Protein AF-V4JYT7-F1 (afdb_monomer_lite)

pLDDT: mean 72.16, std 23.59, range [32.19, 98.06]

Structure (mmCIF, N/CA/C/O backbone):
data_AF-V4JYT7-F1
#
_entry.id   AF-V4JYT7-F1
#
loop_
_atom_site.group_PDB
_atom_site.id
_atom_site.type_symbol
_atom_site.label_atom_id
_atom_site.label_alt_id
_atom_site.label_comp_id
_atom_site.label_asym_id
_atom_site.label_entity_id
_atom_site.label_seq_id
_atom_site.pdbx_PDB_ins_code
_atom_site.Cartn_x
_atom_site.Cartn_y
_atom_site.Cartn_z
_atom_site.occupancy
_atom_site.B_iso_or_equiv
_atom_site.auth_seq_id
_atom_site.auth_comp_id
_atom_site.auth_asym_id
_atom_site.auth_atom_id
_atom_site.pdbx_PDB_model_num
ATOM 1 N N . MET A 1 1 ? 0.359 13.390 1.862 1.00 70.38 1 MET A N 1
ATOM 2 C CA . MET A 1 1 ? 0.784 12.025 2.266 1.00 70.38 1 MET A CA 1
ATOM 3 C C . MET A 1 1 ? 0.424 11.765 3.723 1.00 70.38 1 MET A C 1
ATOM 5 O O . MET A 1 1 ? -0.272 10.796 3.976 1.00 70.38 1 MET A O 1
ATOM 9 N N . GLN A 1 2 ? 0.794 12.661 4.645 1.00 82.88 2 GLN A N 1
ATOM 10 C CA . GLN A 1 2 ? 0.401 12.591 6.060 1.00 82.88 2 GLN A CA 1
ATOM 11 C C . GLN A 1 2 ? -1.124 12.615 6.278 1.00 82.88 2 GLN A C 1
ATOM 13 O O . GLN A 1 2 ? -1.634 11.811 7.042 1.00 82.88 2 GLN A O 1
ATOM 18 N N . GLU A 1 3 ? -1.862 13.448 5.538 1.00 91.12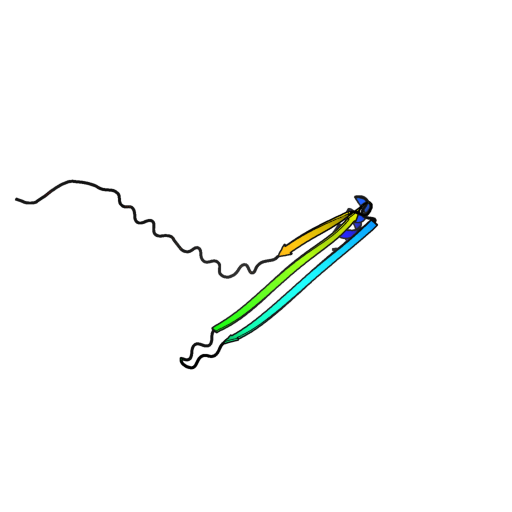 3 GLU A N 1
ATOM 19 C CA . GLU A 1 3 ? -3.332 13.535 5.628 1.00 91.12 3 GLU A CA 1
ATOM 20 C C . GLU A 1 3 ? -4.050 12.199 5.379 1.00 91.12 3 GLU A C 1
ATOM 22 O O . GLU A 1 3 ? -5.016 11.888 6.059 1.00 91.12 3 GLU A O 1
ATOM 27 N N . VAL A 1 4 ? -3.554 11.375 4.446 1.00 91.19 4 VAL A N 1
ATOM 28 C CA . VAL A 1 4 ? -4.143 10.057 4.139 1.00 91.19 4 VAL A CA 1
ATOM 29 C C . VAL A 1 4 ? -3.980 9.092 5.312 1.00 91.19 4 VAL A C 1
ATOM 31 O O . VAL A 1 4 ? -4.869 8.291 5.577 1.00 91.19 4 VAL A O 1
ATOM 34 N N . LEU A 1 5 ? -2.847 9.166 6.014 1.00 94.06 5 LEU A N 1
ATOM 35 C CA . LEU A 1 5 ? -2.579 8.325 7.179 1.00 94.06 5 LEU A CA 1
ATOM 36 C C . LEU A 1 5 ? -3.422 8.773 8.377 1.00 94.06 5 LEU A C 1
ATOM 38 O O . LEU A 1 5 ? -4.053 7.937 9.011 1.00 94.06 5 LEU A O 1
ATOM 42 N N . VAL A 1 6 ? -3.518 10.088 8.607 1.00 95.56 6 VAL A N 1
ATOM 43 C CA . VAL A 1 6 ? -4.400 10.668 9.636 1.00 95.56 6 VAL A CA 1
ATOM 44 C C . VAL A 1 6 ? -5.860 10.288 9.382 1.00 95.56 6 VAL A C 1
ATOM 46 O O . VAL A 1 6 ? -6.581 9.929 10.309 1.00 95.56 6 VAL A O 1
ATOM 49 N N . GLU A 1 7 ? -6.304 10.320 8.126 1.00 95.38 7 GLU A N 1
ATOM 50 C CA . GLU A 1 7 ? -7.660 9.904 7.773 1.00 95.38 7 GLU A CA 1
ATOM 51 C C . GLU A 1 7 ? -7.875 8.400 7.992 1.00 95.38 7 GLU A C 1
ATOM 53 O O . GLU A 1 7 ? -8.917 8.003 8.506 1.00 95.38 7 GLU A O 1
ATOM 58 N N . ALA A 1 8 ? -6.890 7.554 7.674 1.00 94.12 8 ALA A N 1
ATOM 59 C CA . ALA A 1 8 ? -6.971 6.121 7.953 1.00 94.12 8 ALA A CA 1
ATOM 60 C C . ALA A 1 8 ? -7.100 5.839 9.461 1.00 94.12 8 ALA A C 1
ATOM 62 O O . ALA A 1 8 ? -7.955 5.048 9.861 1.00 94.12 8 ALA A O 1
ATOM 63 N N . GLU A 1 9 ? -6.316 6.524 10.298 1.00 94.31 9 GLU A 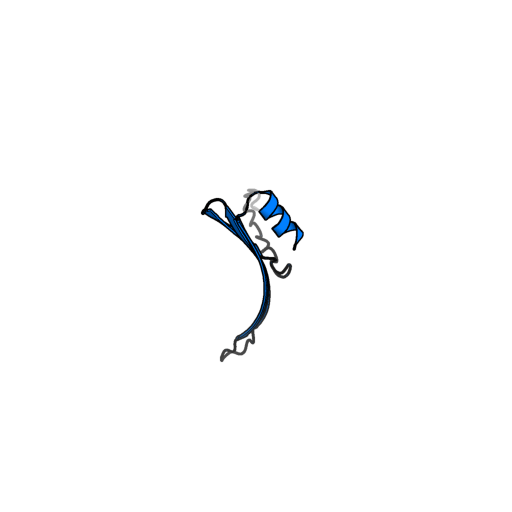N 1
ATOM 64 C CA . GLU A 1 9 ? -6.428 6.452 11.762 1.00 94.31 9 GLU A CA 1
ATOM 65 C C . GLU A 1 9 ? -7.814 6.912 12.239 1.00 94.31 9 GLU A C 1
ATOM 67 O O . GLU A 1 9 ? -8.470 6.212 13.013 1.00 94.31 9 GLU A O 1
ATOM 72 N N . ARG A 1 10 ? -8.319 8.039 11.714 1.00 97.06 10 ARG A N 1
ATOM 73 C CA . ARG A 1 10 ? -9.663 8.560 12.030 1.00 97.06 10 ARG A CA 1
ATOM 74 C C . ARG A 1 10 ? -10.775 7.568 11.674 1.00 97.06 10 ARG A C 1
ATOM 76 O O . ARG A 1 10 ? -11.792 7.514 12.363 1.00 97.06 10 ARG A O 1
ATOM 83 N N . LEU A 1 11 ? -10.586 6.785 10.614 1.00 96.00 11 LEU A N 1
ATOM 84 C CA . LEU A 1 11 ? -11.510 5.739 10.167 1.00 96.00 11 LEU A CA 1
ATOM 85 C C . LEU A 1 11 ? -11.363 4.416 10.947 1.00 96.00 11 LEU A C 1
ATOM 87 O O . LEU A 1 11 ? -12.107 3.470 10.684 1.00 96.00 11 LEU A O 1
ATOM 91 N N . GLY A 1 12 ? -10.455 4.350 11.925 1.00 96.44 12 GLY A N 1
ATOM 92 C CA . GLY A 1 12 ? -10.278 3.203 12.816 1.00 96.44 12 GLY A CA 1
ATOM 93 C C . GLY A 1 12 ? -9.182 2.228 12.392 1.00 96.44 12 GLY A C 1
ATOM 94 O O . GLY A 1 12 ? -9.205 1.076 12.829 1.00 96.44 12 GLY A O 1
ATOM 95 N N . ALA A 1 13 ? -8.241 2.651 11.543 1.00 96.88 13 ALA A N 1
ATOM 96 C CA . ALA A 1 13 ? -7.054 1.856 11.262 1.00 96.88 13 ALA A CA 1
ATOM 97 C C . ALA A 1 13 ? -6.138 1.792 12.493 1.00 96.88 13 ALA A C 1
ATOM 99 O O . ALA A 1 13 ? -5.739 2.813 13.045 1.00 96.88 13 ALA A O 1
ATOM 100 N N . GLU A 1 14 ? -5.771 0.575 12.887 1.00 97.56 14 GLU A N 1
ATOM 101 C CA . GLU A 1 14 ? -4.752 0.296 13.910 1.00 97.56 14 GLU A CA 1
ATOM 102 C C . GLU A 1 14 ? -3.340 0.510 13.358 1.00 97.56 14 GLU A C 1
ATOM 104 O O . GLU A 1 14 ? -2.388 0.758 14.095 1.00 97.56 14 GLU A O 1
ATOM 109 N N . PHE A 1 15 ? -3.205 0.386 12.040 1.00 96.69 15 PHE A N 1
ATOM 110 C CA . PHE A 1 15 ? -1.972 0.617 11.316 1.00 96.69 15 PHE A CA 1
ATOM 111 C C . PHE A 1 15 ? -2.294 1.069 9.894 1.00 96.69 15 PHE A C 1
ATOM 113 O O . PHE A 1 15 ? -3.183 0.512 9.244 1.00 96.69 15 PHE A O 1
ATOM 120 N N . ALA A 1 16 ? -1.534 2.037 9.391 1.00 96.56 16 ALA A N 1
ATOM 121 C CA . ALA A 1 16 ? -1.581 2.462 8.002 1.00 96.56 16 ALA A CA 1
ATOM 122 C C . ALA A 1 16 ? -0.169 2.763 7.487 1.00 96.56 16 ALA A C 1
ATOM 124 O O . ALA A 1 16 ? 0.611 3.441 8.155 1.00 96.56 16 ALA A O 1
ATOM 125 N N . ASP A 1 17 ? 0.155 2.299 6.279 1.00 95.31 17 ASP A N 1
ATOM 126 C CA . ASP A 1 17 ? 1.371 2.710 5.578 1.00 95.31 17 ASP A CA 1
ATOM 127 C C . ASP A 1 17 ? 1.101 3.059 4.120 1.00 95.31 17 ASP A C 1
ATOM 129 O O . ASP A 1 17 ? 0.431 2.326 3.392 1.00 95.31 17 ASP A O 1
ATOM 133 N N . LEU A 1 18 ? 1.661 4.190 3.693 1.00 94.38 18 LEU A N 1
ATOM 134 C CA . LEU A 1 18 ? 1.597 4.675 2.324 1.00 94.38 18 LEU A CA 1
ATOM 135 C C . LEU A 1 18 ? 3.006 4.687 1.740 1.00 94.38 18 LEU A C 1
ATOM 137 O O . LEU A 1 18 ? 3.891 5.400 2.211 1.00 94.38 18 LEU A O 1
ATOM 141 N N . ARG A 1 19 ? 3.207 3.888 0.699 1.00 93.44 19 ARG A N 1
ATOM 142 C CA . ARG A 1 19 ? 4.479 3.742 -0.005 1.00 93.44 19 ARG A CA 1
ATOM 143 C C . ARG A 1 19 ? 4.395 4.419 -1.354 1.00 93.44 19 ARG A C 1
ATOM 145 O O . ARG A 1 19 ? 3.413 4.258 -2.073 1.00 93.44 19 ARG A O 1
ATOM 152 N N . TYR A 1 20 ? 5.460 5.118 -1.709 1.00 91.75 20 TYR A N 1
ATOM 153 C CA . TYR A 1 20 ? 5.692 5.627 -3.050 1.00 91.75 20 TYR A CA 1
ATOM 154 C C . TYR A 1 20 ? 6.828 4.839 -3.692 1.00 91.75 20 TYR A C 1
ATOM 156 O O . TYR A 1 20 ? 7.841 4.574 -3.042 1.00 91.75 20 TYR A O 1
ATOM 164 N N . TYR A 1 21 ? 6.675 4.486 -4.964 1.00 88.94 21 TYR A N 1
ATOM 165 C CA . TYR A 1 21 ? 7.754 3.913 -5.755 1.00 88.94 21 TYR A CA 1
ATOM 166 C C . TYR A 1 21 ? 7.882 4.631 -7.089 1.00 88.94 21 TYR A C 1
ATOM 168 O O . TYR A 1 21 ? 6.901 5.012 -7.728 1.00 88.94 21 TYR A O 1
ATOM 176 N N . ARG A 1 22 ? 9.131 4.765 -7.527 1.00 88.06 22 ARG A N 1
ATOM 177 C CA . ARG A 1 22 ? 9.486 5.243 -8.856 1.00 88.06 22 ARG A CA 1
ATOM 178 C C . ARG A 1 22 ? 10.682 4.450 -9.355 1.00 88.06 22 ARG A C 1
ATOM 180 O O . ARG A 1 22 ? 11.779 4.579 -8.821 1.00 88.06 22 ARG A O 1
ATOM 187 N N . ALA A 1 23 ? 10.465 3.645 -10.383 1.00 83.81 23 ALA A N 1
ATOM 188 C CA . ALA A 1 23 ? 11.490 2.851 -11.037 1.00 83.81 23 ALA A CA 1
ATOM 189 C C . ALA A 1 23 ? 11.748 3.396 -12.443 1.00 83.81 23 ALA A C 1
ATOM 191 O O . ALA A 1 23 ? 10.818 3.670 -13.205 1.00 83.81 23 ALA A O 1
ATOM 192 N N . ARG A 1 24 ? 13.028 3.552 -12.784 1.00 81.00 24 ARG A N 1
ATOM 193 C CA . ARG A 1 24 ? 13.477 3.844 -14.147 1.00 81.00 24 ARG A CA 1
ATOM 194 C C . ARG A 1 24 ? 14.066 2.566 -14.718 1.00 81.00 24 ARG A C 1
ATOM 196 O O . ARG A 1 24 ? 15.009 2.021 -14.151 1.00 81.00 24 ARG A O 1
ATOM 203 N N . THR A 1 25 ? 13.511 2.098 -15.822 1.00 78.00 25 THR A N 1
ATOM 204 C CA . THR A 1 25 ? 13.986 0.913 -16.528 1.00 78.00 25 THR A CA 1
ATOM 205 C C . THR A 1 25 ? 14.727 1.356 -17.778 1.00 78.00 25 THR A C 1
ATOM 207 O O . THR A 1 25 ? 14.150 2.033 -18.630 1.00 78.00 25 THR A O 1
ATOM 210 N N . LEU A 1 26 ? 15.997 0.959 -17.872 1.00 75.94 26 LEU A N 1
ATOM 211 C CA . LEU A 1 26 ? 16.794 1.014 -19.091 1.00 75.94 26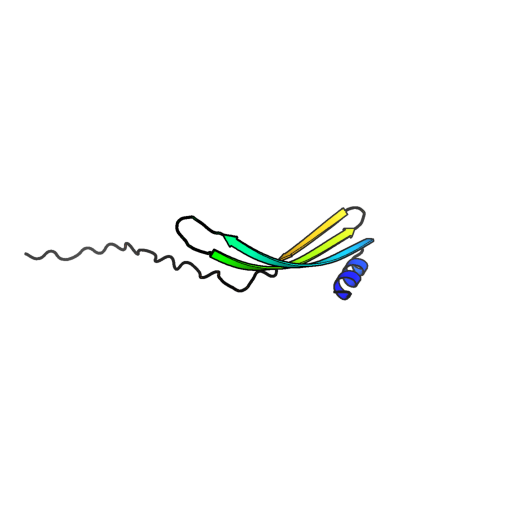 LEU A CA 1
ATOM 212 C C . LEU A 1 26 ? 16.998 -0.425 -19.566 1.00 75.94 26 LEU A C 1
ATOM 214 O O . LEU A 1 26 ? 17.649 -1.208 -18.876 1.00 75.94 26 LEU A O 1
ATOM 218 N N . ALA A 1 27 ? 16.431 -0.774 -20.718 1.00 71.75 27 ALA A N 1
ATOM 219 C CA . ALA A 1 27 ? 16.677 -2.061 -21.362 1.00 71.75 27 ALA A CA 1
ATOM 220 C C . ALA A 1 27 ? 17.342 -1.827 -22.721 1.00 71.75 27 ALA A C 1
ATOM 222 O O . ALA A 1 27 ? 16.836 -1.039 -23.522 1.00 71.75 27 ALA A O 1
ATOM 223 N N . VAL A 1 28 ? 18.466 -2.511 -22.949 1.00 71.50 28 VAL A N 1
ATOM 224 C CA . VAL A 1 28 ? 19.198 -2.530 -24.220 1.00 71.50 28 VAL A CA 1
ATOM 225 C C . VAL A 1 28 ? 19.176 -3.963 -24.729 1.00 71.50 28 VAL A C 1
ATOM 227 O O . VAL A 1 28 ? 19.681 -4.867 -24.066 1.00 71.50 28 VAL A O 1
ATOM 230 N N . THR A 1 29 ? 18.574 -4.181 -25.893 1.00 69.38 29 THR A N 1
ATOM 231 C CA . THR A 1 29 ? 18.587 -5.481 -26.573 1.00 69.38 29 THR A CA 1
ATOM 232 C C . THR A 1 29 ? 19.473 -5.369 -27.810 1.00 69.38 29 THR A C 1
ATOM 234 O O . THR A 1 29 ? 19.330 -4.418 -28.575 1.00 69.38 29 THR A O 1
ATOM 237 N N . ALA A 1 30 ? 20.397 -6.314 -27.994 1.00 65.56 30 ALA A N 1
ATOM 238 C CA . ALA A 1 30 ? 21.242 -6.416 -29.181 1.00 65.56 30 ALA A CA 1
ATOM 239 C C . ALA A 1 30 ? 21.027 -7.788 -29.832 1.00 65.56 30 ALA A C 1
ATOM 241 O O . ALA A 1 30 ? 21.088 -8.808 -29.148 1.00 65.56 30 ALA A O 1
ATOM 242 N N . SER A 1 31 ? 20.765 -7.810 -31.139 1.00 70.12 31 SER A N 1
ATOM 243 C CA . SER A 1 31 ? 20.684 -9.026 -31.954 1.00 70.12 31 SER A CA 1
ATOM 244 C C . SER A 1 31 ? 21.697 -8.963 -33.100 1.00 70.12 31 SER A C 1
ATOM 246 O O . SER A 1 31 ? 22.167 -7.883 -33.468 1.00 70.12 31 SER A O 1
ATOM 248 N N . GLU A 1 32 ? 22.042 -10.126 -33.660 1.00 76.50 32 GLU A N 1
ATOM 249 C CA . GLU A 1 32 ? 23.007 -10.264 -34.764 1.00 76.50 32 GLU A CA 1
ATOM 250 C C . GLU A 1 32 ? 22.599 -9.454 -36.011 1.00 76.50 32 GLU A C 1
ATOM 252 O O . GLU A 1 32 ? 23.451 -8.937 -36.731 1.00 76.50 32 GLU A O 1
ATOM 257 N N . SER A 1 33 ? 21.295 -9.242 -36.212 1.00 65.25 33 SER A N 1
ATOM 258 C CA . SER A 1 33 ? 20.710 -8.348 -37.216 1.00 65.25 33 SER A CA 1
ATOM 259 C C . SER A 1 33 ? 20.287 -7.025 -36.562 1.00 65.25 33 SER A C 1
ATOM 261 O O . SER A 1 33 ? 19.111 -6.768 -36.321 1.00 65.25 33 SER A O 1
ATOM 263 N N . ARG A 1 34 ? 21.296 -6.232 -36.208 1.00 57.72 34 ARG A N 1
ATOM 264 C CA . ARG A 1 34 ? 21.277 -4.918 -35.547 1.00 57.72 34 ARG A CA 1
ATOM 265 C C . ARG A 1 34 ? 19.957 -4.119 -35.613 1.00 57.72 34 ARG A C 1
ATOM 267 O O . ARG A 1 34 ? 19.795 -3.247 -36.460 1.00 57.72 34 ARG A O 1
ATOM 274 N N . GLU A 1 35 ? 19.123 -4.282 -34.589 1.00 54.38 35 GLU A N 1
ATOM 275 C CA . GLU A 1 35 ? 18.211 -3.244 -34.094 1.00 54.38 35 GLU A CA 1
ATOM 276 C C . GLU A 1 35 ? 18.426 -3.083 -32.585 1.00 54.38 35 GLU A C 1
ATOM 278 O O . GLU A 1 35 ? 18.220 -4.012 -31.807 1.00 54.38 35 GLU A O 1
ATOM 283 N N . VAL A 1 36 ? 18.878 -1.897 -32.166 1.00 57.78 36 VAL A N 1
ATOM 284 C CA . VAL A 1 36 ? 18.981 -1.537 -30.746 1.00 57.78 36 VAL A CA 1
ATOM 285 C C . VAL A 1 36 ? 17.638 -0.953 -30.326 1.00 57.78 36 VAL A C 1
ATOM 287 O O . VAL A 1 36 ? 17.346 0.210 -30.608 1.00 57.78 36 VAL A O 1
ATOM 290 N N . VAL A 1 37 ? 16.805 -1.753 -29.662 1.00 56.03 37 VAL A N 1
ATOM 291 C CA . VAL A 1 37 ? 15.573 -1.249 -29.043 1.00 56.03 37 VAL A CA 1
ATOM 292 C C . VAL A 1 37 ? 15.929 -0.677 -27.675 1.00 56.03 37 VAL A C 1
ATOM 294 O O . VAL A 1 37 ? 16.210 -1.419 -26.736 1.00 56.03 37 VAL A O 1
ATOM 297 N N . ASN A 1 38 ? 15.911 0.651 -27.565 1.00 55.75 38 ASN A N 1
ATOM 298 C CA . ASN A 1 38 ? 16.025 1.346 -26.286 1.00 55.75 38 ASN A CA 1
ATOM 299 C C . ASN A 1 38 ? 14.627 1.531 -25.687 1.00 55.75 38 ASN A C 1
ATOM 301 O O . ASN A 1 38 ? 13.833 2.329 -26.189 1.00 55.75 38 ASN A O 1
ATOM 305 N N . ASN A 1 39 ? 14.323 0.810 -24.606 1.00 58.22 39 ASN A N 1
ATOM 306 C CA . ASN A 1 39 ? 13.111 1.050 -23.824 1.00 58.22 39 ASN A CA 1
ATOM 307 C C . ASN A 1 39 ? 13.446 1.927 -22.611 1.00 58.22 39 ASN A C 1
ATOM 309 O O . ASN A 1 39 ? 14.180 1.496 -21.719 1.00 58.22 39 ASN A O 1
ATOM 313 N N . TYR A 1 40 ? 12.891 3.141 -22.583 1.00 62.56 40 TYR A N 1
ATOM 314 C CA . TYR A 1 40 ? 12.958 4.062 -21.448 1.00 62.56 40 TYR A CA 1
ATOM 315 C C . TYR A 1 40 ? 11.613 4.049 -20.718 1.00 62.56 40 TYR A C 1
ATOM 317 O O . TYR A 1 40 ? 10.738 4.879 -20.966 1.00 62.56 40 TYR A O 1
ATOM 325 N N . GLY A 1 41 ? 11.433 3.076 -19.829 1.00 73.62 41 GLY A N 1
ATOM 326 C CA . GLY A 1 41 ? 10.231 2.977 -19.006 1.00 73.62 41 GLY A CA 1
ATOM 327 C C . GLY A 1 41 ? 10.402 3.747 -17.701 1.00 73.62 41 GLY A C 1
ATOM 328 O O . GLY A 1 41 ? 11.346 3.490 -16.956 1.00 73.62 41 GLY A O 1
ATOM 329 N N . VAL A 1 42 ? 9.483 4.658 -17.381 1.00 76.31 42 VAL A N 1
ATOM 330 C CA . VAL A 1 42 ? 9.311 5.150 -16.006 1.00 76.31 42 VAL A CA 1
ATOM 331 C C . VAL A 1 42 ? 8.039 4.523 -15.458 1.00 76.31 42 VAL A C 1
ATOM 333 O O . VAL A 1 42 ? 6.956 4.757 -15.990 1.00 76.31 42 VAL A O 1
ATOM 336 N N . SER A 1 43 ? 8.182 3.713 -14.413 1.00 82.19 43 SER A N 1
ATOM 337 C CA . SER A 1 43 ? 7.063 3.163 -13.654 1.00 82.19 43 SER A CA 1
ATOM 338 C C . SER A 1 43 ? 6.985 3.890 -12.322 1.00 82.19 43 SER A C 1
ATOM 340 O O . SER A 1 43 ? 7.953 3.909 -11.561 1.00 82.19 43 SER A O 1
ATOM 342 N N . GLU A 1 44 ? 5.857 4.528 -12.053 1.00 89.12 44 GLU A N 1
ATOM 343 C CA . GLU A 1 44 ? 5.627 5.299 -10.839 1.00 89.12 44 GLU A CA 1
ATOM 344 C C . GLU A 1 44 ? 4.291 4.893 -10.231 1.00 89.12 44 GLU A C 1
ATOM 346 O O . GLU A 1 44 ? 3.330 4.618 -10.952 1.00 89.12 44 GLU A O 1
ATOM 351 N N . GLY A 1 45 ? 4.208 4.853 -8.908 1.00 92.00 45 GLY A N 1
ATOM 352 C CA . GLY A 1 45 ? 2.958 4.527 -8.252 1.00 92.00 45 GLY A CA 1
ATOM 353 C C . GLY A 1 45 ? 3.008 4.599 -6.739 1.00 92.00 45 GLY A C 1
ATOM 354 O O . GLY A 1 45 ? 4.019 4.944 -6.122 1.00 92.00 45 GLY A O 1
ATOM 355 N N . TYR A 1 46 ? 1.861 4.278 -6.159 1.00 93.56 46 TYR A N 1
ATOM 356 C CA . TYR A 1 46 ? 1.618 4.303 -4.730 1.00 93.56 46 TYR A CA 1
ATOM 357 C C . TYR A 1 46 ? 0.997 2.986 -4.278 1.00 93.56 46 TYR A C 1
ATOM 359 O O . TYR A 1 46 ? 0.238 2.358 -5.019 1.00 93.56 46 TYR A O 1
ATOM 367 N N . ALA A 1 47 ? 1.290 2.593 -3.044 1.00 94.38 47 ALA A N 1
ATOM 368 C CA . ALA A 1 47 ? 0.641 1.480 -2.369 1.00 94.38 47 ALA A CA 1
ATOM 369 C C . ALA A 1 47 ? 0.211 1.913 -0.966 1.00 94.38 47 ALA A C 1
ATOM 371 O O . ALA A 1 47 ? 1.041 2.387 -0.196 1.00 94.38 47 ALA A O 1
ATOM 372 N N . LEU A 1 48 ? -1.068 1.747 -0.644 1.00 94.88 48 LEU A N 1
ATOM 373 C CA . LEU A 1 48 ? -1.627 1.964 0.686 1.00 94.88 48 LEU A CA 1
ATOM 374 C C . LEU A 1 48 ? -1.973 0.607 1.295 1.00 94.88 48 LEU A C 1
ATOM 376 O O . LEU A 1 48 ? -2.622 -0.216 0.642 1.00 94.88 48 LEU A O 1
ATOM 380 N N . ARG A 1 49 ? -1.570 0.384 2.543 1.00 96.81 49 ARG A N 1
ATOM 381 C CA . ARG A 1 49 ? -2.024 -0.763 3.332 1.00 96.81 49 ARG A CA 1
ATOM 382 C C . ARG A 1 49 ? -2.589 -0.275 4.649 1.00 96.81 49 ARG A C 1
ATOM 384 O O . ARG A 1 49 ? -2.049 0.657 5.239 1.00 96.81 49 ARG A O 1
ATOM 391 N N . VAL A 1 50 ? -3.666 -0.910 5.086 1.00 97.38 50 VAL A N 1
ATOM 392 C CA . VAL A 1 50 ? -4.368 -0.577 6.327 1.00 97.38 50 VAL A CA 1
ATOM 393 C C . VAL A 1 50 ? -4.713 -1.850 7.087 1.00 97.38 50 VAL A C 1
ATOM 395 O O . VAL A 1 50 ? -5.039 -2.862 6.468 1.00 97.38 50 VAL A O 1
ATOM 398 N N . LEU A 1 51 ? -4.649 -1.798 8.412 1.00 98.06 51 LEU A N 1
ATOM 399 C CA . LEU A 1 51 ? -5.099 -2.855 9.314 1.00 98.06 51 LEU A CA 1
ATOM 400 C C . LEU A 1 51 ? -6.269 -2.327 10.139 1.00 98.06 51 LEU A C 1
ATOM 402 O O . LEU A 1 51 ? -6.126 -1.317 10.824 1.00 98.06 51 LEU A O 1
ATOM 406 N N . VAL A 1 52 ? -7.407 -3.013 10.091 1.00 97.69 52 VAL A N 1
ATOM 407 C CA . VAL A 1 52 ? -8.600 -2.676 10.877 1.00 97.69 52 VAL A CA 1
ATOM 408 C C . VAL A 1 52 ? -9.111 -3.952 11.530 1.00 97.69 52 VAL A C 1
ATOM 410 O O . VAL A 1 52 ? -9.542 -4.867 10.829 1.00 97.69 52 VAL A O 1
ATOM 413 N N . ARG A 1 53 ? -9.087 -4.034 12.863 1.00 96.44 53 ARG A N 1
ATOM 414 C CA . ARG A 1 53 ? -9.610 -5.174 13.639 1.00 96.44 53 ARG A CA 1
ATOM 415 C C . ARG A 1 53 ? -9.039 -6.517 13.182 1.00 96.44 53 ARG A C 1
ATOM 417 O O . ARG A 1 53 ? -9.772 -7.484 12.990 1.00 96.44 53 ARG A O 1
ATOM 424 N N . GLY A 1 54 ? -7.729 -6.556 12.944 1.00 96.81 54 GLY A N 1
ATOM 425 C CA . GLY A 1 54 ? -7.035 -7.746 12.440 1.00 96.81 54 GLY A CA 1
ATOM 426 C C . GLY A 1 54 ? -7.199 -8.026 10.937 1.00 96.81 54 GLY A C 1
ATOM 427 O O . GLY A 1 54 ? -6.554 -8.943 10.430 1.00 96.81 54 GLY A O 1
ATOM 428 N N . ALA A 1 55 ? -8.010 -7.252 10.204 1.00 97.12 55 ALA A N 1
ATOM 429 C CA . ALA A 1 55 ? -8.199 -7.404 8.762 1.00 97.12 55 ALA A CA 1
ATOM 430 C C . ALA A 1 55 ? -7.328 -6.423 7.964 1.00 97.12 55 ALA A C 1
ATOM 432 O O . ALA A 1 55 ? -7.337 -5.217 8.213 1.00 97.12 55 ALA A O 1
ATOM 433 N N . TRP A 1 56 ? -6.605 -6.940 6.969 1.00 97.50 56 TRP A N 1
ATOM 434 C CA . TRP A 1 56 ? -5.759 -6.133 6.095 1.00 97.50 56 TRP A CA 1
ATOM 435 C C . TRP A 1 56 ? -6.490 -5.680 4.826 1.00 97.50 56 TRP A C 1
ATOM 437 O O . TRP A 1 56 ? -7.075 -6.492 4.110 1.00 97.50 56 TRP A O 1
ATOM 447 N N . GLY A 1 57 ? -6.383 -4.390 4.511 1.00 95.81 57 GLY A N 1
ATOM 448 C CA . GLY A 1 57 ? -6.782 -3.792 3.238 1.00 95.81 57 GLY A CA 1
ATOM 449 C C . GLY A 1 57 ? -5.566 -3.325 2.440 1.00 95.81 57 GLY A C 1
ATOM 450 O O . GLY A 1 57 ? -4.598 -2.819 3.011 1.00 95.81 57 GLY A O 1
ATOM 451 N N . TYR A 1 58 ? -5.620 -3.476 1.116 1.00 95.62 58 TYR A N 1
ATOM 452 C CA . TYR A 1 58 ? -4.532 -3.115 0.206 1.00 95.62 58 TYR A CA 1
ATOM 453 C C . TYR A 1 58 ? -5.078 -2.362 -1.007 1.00 95.62 58 TYR A C 1
ATOM 455 O O . TYR A 1 58 ? -6.022 -2.817 -1.652 1.00 95.62 58 TYR A O 1
ATOM 463 N N . LEU A 1 59 ? -4.446 -1.242 -1.354 1.00 94.06 59 LEU A N 1
ATOM 464 C CA . LEU A 1 59 ? -4.723 -0.496 -2.577 1.00 94.06 59 LEU A CA 1
ATOM 465 C C . LEU A 1 59 ? -3.411 -0.140 -3.266 1.00 94.06 59 LEU A C 1
ATOM 467 O O . LEU A 1 59 ? -2.465 0.314 -2.628 1.00 94.06 59 LEU A O 1
ATOM 471 N N . THR A 1 60 ? -3.358 -0.327 -4.582 1.00 93.00 60 THR A N 1
ATOM 472 C CA . THR A 1 60 ? -2.225 0.101 -5.406 1.00 93.00 60 THR A CA 1
ATOM 473 C C . THR A 1 60 ? -2.720 0.975 -6.546 1.00 93.00 60 THR A C 1
ATOM 475 O O . THR A 1 60 ? -3.786 0.732 -7.111 1.00 93.00 60 THR A O 1
ATOM 478 N N . ALA A 1 61 ? -1.954 2.012 -6.868 1.00 90.00 61 ALA A N 1
ATOM 479 C CA . ALA A 1 61 ? -2.249 2.926 -7.958 1.00 90.00 61 ALA A CA 1
ATOM 480 C C . ALA A 1 61 ? -0.975 3.167 -8.765 1.00 90.00 61 ALA A C 1
ATOM 482 O O . ALA A 1 61 ? 0.008 3.696 -8.249 1.00 90.00 61 ALA A O 1
ATOM 483 N N . ASN A 1 62 ? -1.003 2.794 -10.043 1.00 88.50 62 ASN A N 1
ATOM 484 C CA . ASN A 1 62 ? 0.064 3.110 -10.983 1.00 88.50 62 ASN A CA 1
ATOM 485 C C . ASN A 1 62 ? -0.218 4.467 -11.625 1.00 88.50 62 ASN A C 1
ATOM 487 O O . ASN A 1 62 ? -1.251 4.653 -12.271 1.00 88.50 62 ASN A O 1
ATOM 491 N N . ARG A 1 63 ? 0.738 5.387 -11.531 1.00 75.12 63 ARG A N 1
ATOM 492 C CA . ARG A 1 63 ? 0.811 6.545 -12.417 1.00 75.12 63 ARG A CA 1
ATOM 493 C C . ARG A 1 63 ? 1.496 6.069 -13.700 1.00 75.12 63 ARG A C 1
ATOM 495 O O . ARG A 1 63 ? 2.708 6.175 -13.863 1.00 75.12 63 ARG A O 1
ATOM 502 N N . GLY A 1 64 ? 0.710 5.433 -14.567 1.00 60.81 64 GLY A N 1
ATOM 503 C CA . GLY A 1 64 ? 1.181 4.974 -15.870 1.00 60.81 64 GLY A CA 1
ATOM 504 C C . GLY A 1 64 ? 1.691 6.147 -16.705 1.00 60.81 64 GLY A C 1
ATOM 505 O O . GLY A 1 64 ? 1.085 7.216 -16.699 1.00 60.81 64 GLY A O 1
ATOM 506 N N . ALA A 1 65 ? 2.803 5.934 -17.412 1.00 52.06 65 ALA A N 1
ATOM 507 C CA . ALA A 1 65 ? 3.339 6.876 -18.379 1.00 52.06 65 ALA A CA 1
ATOM 508 C C . ALA A 1 65 ? 2.244 7.269 -19.381 1.00 52.06 65 ALA A C 1
ATOM 510 O O . ALA A 1 65 ? 1.794 6.461 -20.197 1.00 52.06 65 ALA A O 1
ATOM 511 N N . GLU A 1 66 ? 1.817 8.523 -19.310 1.00 41.66 66 GLU A N 1
ATOM 512 C CA . GLU A 1 66 ? 1.044 9.198 -20.342 1.00 41.66 66 GLU A CA 1
ATOM 513 C C . GLU A 1 66 ? 1.969 9.374 -21.559 1.00 41.66 66 GLU A C 1
ATOM 515 O O . GLU A 1 66 ? 2.588 10.406 -21.787 1.00 41.66 66 GLU A O 1
ATOM 520 N N . GLY A 1 67 ? 2.202 8.275 -22.271 1.00 41.62 67 GLY A N 1
ATOM 521 C CA . GLY A 1 67 ? 3.236 8.190 -23.288 1.00 41.62 67 GLY A CA 1
ATOM 522 C C . GLY A 1 67 ? 3.207 6.827 -23.956 1.00 41.62 67 GLY A C 1
ATOM 523 O O . GLY A 1 67 ? 3.744 5.856 -23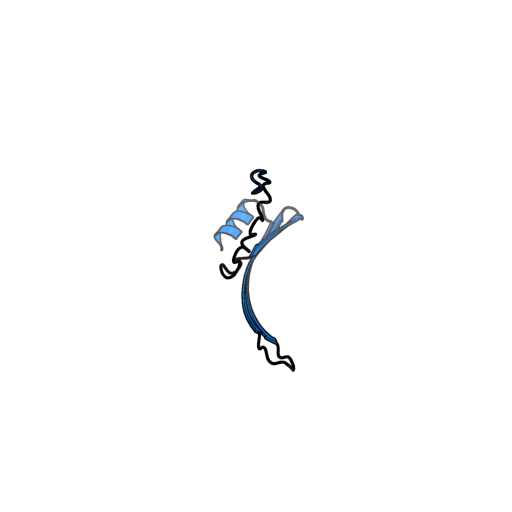.442 1.00 41.62 67 GLY A O 1
ATOM 524 N N . LEU A 1 68 ? 2.596 6.793 -25.141 1.00 41.00 68 LEU A N 1
ATOM 525 C CA . LEU A 1 68 ? 2.602 5.682 -26.098 1.00 41.00 68 LEU A CA 1
ATOM 526 C C . LEU A 1 68 ? 1.567 4.557 -25.909 1.00 41.00 68 LEU A C 1
ATOM 528 O O . LEU A 1 68 ? 1.843 3.383 -26.140 1.00 41.00 68 LEU A O 1
ATOM 532 N N . ARG A 1 69 ? 0.302 4.916 -25.682 1.00 36.62 69 ARG A N 1
ATOM 533 C CA . ARG A 1 69 ? -0.805 4.166 -26.300 1.00 36.62 69 ARG A CA 1
ATOM 534 C C . ARG A 1 69 ? -1.383 4.991 -27.442 1.00 36.62 69 ARG A C 1
ATOM 536 O O . ARG A 1 69 ? -2.382 5.679 -27.276 1.00 36.62 69 ARG A O 1
ATOM 543 N N . ARG A 1 70 ? -0.758 4.929 -28.626 1.00 33.53 70 ARG A N 1
ATOM 544 C CA . ARG A 1 70 ? -1.479 5.297 -29.854 1.00 33.53 70 ARG A CA 1
ATOM 545 C C . ARG A 1 70 ? -2.620 4.287 -30.009 1.00 33.53 70 ARG A C 1
ATOM 547 O O . ARG A 1 70 ? -2.323 3.092 -30.092 1.00 33.53 70 ARG A O 1
ATOM 554 N N . PRO A 1 71 ? -3.897 4.700 -30.044 1.00 34.03 71 PRO A N 1
ATOM 555 C CA . PRO A 1 71 ? -4.956 3.772 -30.392 1.00 34.03 71 PRO A CA 1
ATOM 556 C C . PRO A 1 71 ? -4.664 3.253 -31.801 1.00 34.03 71 PRO A C 1
ATOM 558 O O . PRO A 1 71 ? -4.503 4.035 -32.743 1.00 34.03 71 PRO A O 1
ATOM 561 N N . ARG A 1 72 ? -4.557 1.927 -31.956 1.00 40.78 72 ARG A N 1
ATOM 562 C CA . ARG A 1 72 ? -4.622 1.304 -33.278 1.00 40.78 72 ARG A CA 1
ATOM 563 C C . ARG A 1 72 ? -5.968 1.718 -33.863 1.00 40.78 72 ARG A C 1
ATOM 565 O O . ARG A 1 72 ? -6.999 1.221 -33.420 1.00 40.78 72 ARG A O 1
ATOM 572 N N . ARG A 1 73 ? -5.968 2.642 -34.832 1.00 35.03 73 ARG A N 1
ATOM 573 C CA . ARG A 1 73 ? -7.136 2.863 -35.686 1.00 35.03 73 ARG A CA 1
ATOM 574 C C . ARG A 1 73 ? -7.436 1.527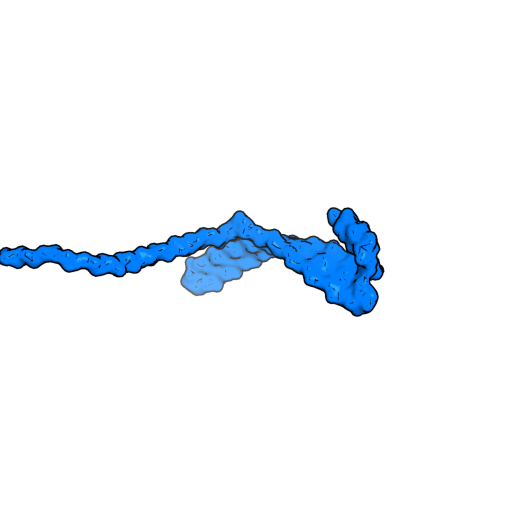 -36.354 1.00 35.03 73 ARG A C 1
ATOM 576 O O . ARG A 1 73 ? -6.758 1.134 -37.300 1.00 35.03 73 ARG A O 1
ATOM 583 N N . ARG A 1 74 ? -8.437 0.820 -35.836 1.00 34.94 74 ARG A N 1
ATOM 584 C CA . ARG A 1 74 ? -9.124 -0.239 -36.559 1.00 34.94 74 ARG A CA 1
ATOM 585 C C . ARG A 1 74 ? -9.797 0.469 -37.731 1.00 34.94 74 ARG A C 1
ATOM 587 O O . ARG A 1 74 ? -10.766 1.192 -37.533 1.00 34.94 74 ARG A O 1
ATOM 594 N N . LYS A 1 75 ? -9.229 0.360 -38.935 1.00 37.59 75 LYS A N 1
ATOM 595 C CA . LYS A 1 75 ? -10.019 0.605 -40.142 1.00 37.59 75 LYS A CA 1
ATOM 596 C C . LYS A 1 75 ? -11.048 -0.514 -40.162 1.00 37.59 75 LYS A C 1
ATOM 598 O O . LYS A 1 75 ? -10.707 -1.661 -40.434 1.00 37.59 75 LYS A O 1
ATOM 603 N N . GLU A 1 76 ? -12.271 -0.195 -39.770 1.00 32.19 76 GLU A N 1
ATOM 604 C CA . GLU A 1 76 ? -13.408 -1.034 -40.101 1.00 32.19 76 GLU A CA 1
ATOM 605 C C . GLU A 1 76 ? -13.492 -1.056 -41.627 1.00 32.19 76 GLU A C 1
ATOM 607 O O . GLU A 1 76 ? -13.702 -0.028 -42.268 1.00 32.19 76 GLU A O 1
ATOM 612 N N . LEU A 1 77 ? -13.219 -2.223 -42.215 1.00 38.97 77 LEU A N 1
ATOM 613 C CA . LEU A 1 77 ? -13.682 -2.518 -43.560 1.00 38.97 77 LEU A CA 1
ATOM 614 C C . LEU A 1 77 ? -15.210 -2.517 -43.492 1.00 38.97 77 LEU A C 1
ATOM 616 O O . LEU A 1 77 ? -15.810 -3.479 -43.013 1.00 38.97 77 LEU A O 1
ATOM 620 N N . SER A 1 78 ? -15.836 -1.446 -43.967 1.00 36.91 78 SER A N 1
ATOM 621 C CA . SER A 1 78 ? -17.246 -1.473 -44.328 1.00 36.91 78 SER A CA 1
ATOM 622 C C . SER A 1 78 ? -17.396 -2.311 -45.599 1.00 36.91 78 SER A C 1
ATOM 624 O O . SER A 1 78 ? -17.236 -1.813 -46.712 1.00 36.91 78 SER A O 1
ATOM 626 N N . TRP A 1 79 ? -17.694 -3.598 -45.434 1.00 36.28 79 TRP A N 1
ATOM 627 C CA . TRP A 1 79 ? -18.446 -4.333 -46.444 1.00 36.28 79 TRP A CA 1
ATOM 628 C C . TRP A 1 79 ? -19.903 -3.888 -46.323 1.00 36.28 79 TRP A C 1
ATOM 630 O O . TRP A 1 79 ? -20.638 -4.366 -45.464 1.00 36.28 79 TRP A O 1
ATOM 640 N N . ALA A 1 80 ? -20.303 -2.940 -47.165 1.00 36.12 80 ALA A N 1
ATOM 641 C CA . ALA A 1 80 ? -21.703 -2.680 -47.457 1.00 36.12 80 ALA A CA 1
ATOM 642 C C . ALA A 1 80 ? -21.899 -2.976 -48.941 1.00 36.12 80 ALA A C 1
ATOM 644 O O . ALA A 1 80 ? -21.375 -2.278 -49.807 1.00 36.12 80 ALA A O 1
ATOM 645 N N . GLY A 1 81 ? -22.593 -4.080 -49.209 1.00 42.84 81 GLY A N 1
ATOM 646 C CA . GLY A 1 81 ? -23.027 -4.433 -50.546 1.00 42.84 81 GLY A CA 1
ATOM 647 C C . GLY A 1 81 ? -23.932 -3.349 -51.126 1.00 42.84 81 GLY A C 1
ATOM 648 O O . GLY A 1 81 ? -24.862 -2.886 -50.473 1.00 42.84 81 GLY A O 1
ATOM 649 N N . GLY A 1 82 ? -23.664 -2.999 -52.377 1.00 34.84 82 GLY A N 1
ATOM 650 C CA . GLY A 1 82 ? -24.563 -2.265 -53.251 1.00 34.84 82 GLY A CA 1
ATOM 651 C C . GLY A 1 82 ? -24.473 -2.902 -54.629 1.00 34.84 82 GLY A C 1
ATOM 652 O O . GLY A 1 82 ? -23.435 -2.824 -55.280 1.00 34.84 82 GLY A O 1
ATOM 653 N N . ARG A 1 83 ? -25.538 -3.597 -55.037 1.00 42.69 83 ARG A N 1
ATOM 654 C CA . ARG A 1 83 ? -25.788 -3.920 -56.445 1.00 42.69 83 ARG A CA 1
ATOM 655 C C . ARG A 1 83 ? -26.045 -2.607 -57.183 1.00 42.69 83 ARG A C 1
ATOM 657 O O . ARG A 1 83 ? -26.823 -1.819 -56.665 1.00 42.69 83 ARG A O 1
ATOM 664 N N . GLU A 1 84 ? -25.453 -2.431 -58.364 1.00 38.16 84 GLU A N 1
ATOM 665 C CA . GLU A 1 84 ? -26.131 -2.054 -59.621 1.00 38.16 84 GLU A CA 1
ATOM 666 C C . GLU A 1 84 ? -25.120 -1.772 -60.751 1.00 38.16 84 GLU A C 1
ATOM 668 O O . GLU A 1 84 ? -24.093 -1.138 -60.530 1.00 38.16 84 GLU A O 1
ATOM 673 N N . GLY A 1 85 ? -25.448 -2.233 -61.967 1.00 37.06 85 GLY A N 1
ATOM 674 C CA . GLY A 1 85 ? -24.912 -1.714 -63.233 1.00 37.06 85 GLY A CA 1
ATOM 675 C C . GLY A 1 85 ? -23.809 -2.533 -63.914 1.00 37.06 85 GLY A C 1
ATOM 676 O O . GLY A 1 85 ? -22.631 -2.226 -63.773 1.00 37.06 85 GLY A O 1
ATOM 677 N N . GLY A 1 86 ? -24.187 -3.531 -64.719 1.00 39.81 86 GLY A N 1
ATOM 678 C CA . GLY A 1 86 ? -23.309 -4.078 -65.764 1.00 39.81 86 GLY A CA 1
ATOM 679 C C . GLY A 1 86 ? -23.426 -3.254 -67.054 1.00 39.81 86 GLY A C 1
ATOM 680 O O . GLY A 1 86 ? -24.527 -2.780 -67.342 1.00 39.81 86 GLY A O 1
ATOM 681 N N . PRO A 1 87 ? -22.351 -3.066 -67.840 1.00 46.19 87 PRO A N 1
ATOM 682 C CA . PRO A 1 87 ? -22.480 -2.533 -69.186 1.00 46.19 87 PRO A CA 1
ATOM 683 C C . PRO A 1 87 ? -22.789 -3.656 -70.187 1.00 46.19 87 PRO A C 1
ATOM 685 O O . PRO A 1 87 ? -22.277 -4.772 -70.068 1.00 46.19 87 PRO A O 1
ATOM 688 N N . ALA A 1 88 ? -23.671 -3.318 -71.129 1.00 43.16 88 ALA A N 1
ATOM 689 C CA . ALA A 1 88 ? -23.975 -4.058 -72.349 1.00 43.16 88 ALA A CA 1
ATOM 690 C C . ALA A 1 88 ? -22.793 -4.062 -73.332 1.00 43.16 88 ALA A C 1
ATOM 692 O O . ALA A 1 88 ? -21.957 -3.131 -73.251 1.00 43.16 88 ALA A O 1
#

Sequence (88 aa):
MQEVLVEAERLGAEFADLRYYRARTLAVTASESREVVNNYGVSEGYALRVLVRGAWGYLTANRGAEGLRRPRRRKELSWAGGREGGPA

Secondary structure (DSSP, 8-state):
-HHHHHHHHHTT-SEEEEEEEEEEEEEEE--SS---EEEEEEEEEEEEEEEETTEEEEEEEEE--SS---------------------

Foldseek 3Di:
DVVVQVVLVVVAFPDKDKDKDWDWDFDFDQDPPDDTDTDTDIWIWMKMWTAHPNDIDIDIDIPGPPDDPPPPPPPPPPPDDDDDDDDD

Radius of gyration: 26.14 Å; chains: 1; bounding box: 49×24×86 Å

=== Feature glossary ===
Key to the feature types in this record:

— What the protein is —

Primary structure: the covalent order of the twenty standard amino acids along the backbone. Two proteins with the same sequence will (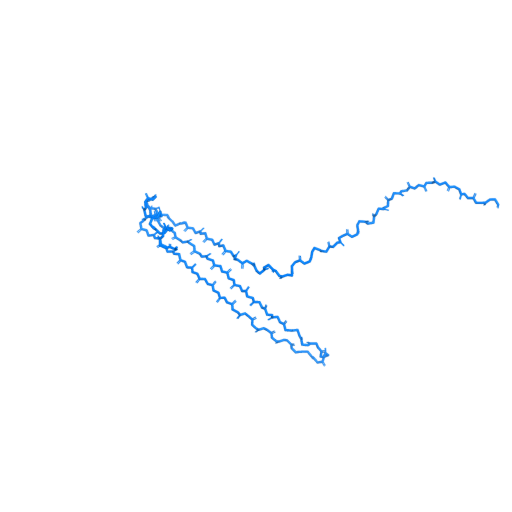almost always) fold to the same structure; two with 30% identity often share a fold but not the details.

Database cross-references. InterPro integrates a dozen domain/family signature databases into unified entries with residue-range hits. GO terms attach function/process/location labels with evidence codes. CATH codes position the fold in a four-level structural taxonomy. Organism is the NCBI-taxonomy species name.

— Where its atoms are —

The mmCIF block holds the 3D Cartesian coordinates of each backbone atom (N, Cα, C, O) in ångströms. mmCIF is the PDB's canonical archive format — a tagged-loop text representation of the atomic model.

Six rendered views show the 3D structure from the faces of a cube — i.e. along ±x, ±y, ±z. Rendering representation is drawn randomly per protein from cartoon (secondary-structure ribbons), sticks (backbone bonds), or molecular surface; coloring is either N→C rainbow (blue at the N-terminus through red at the C-terminus) or one color per chain.

— Local backbone conformation —

DSSP 8-state secondary structure assigns each residue one of H (α-helix), G (3₁₀-helix), I (π-helix), E (extended β-strand), B (isolated β-bridge), T (hydrogen-bonded turn), S (bend), or '-' (coil). The assignment is computed from backbone hydrogen-bond geometry via the Kabsch–Sander algorithm.

P-SEA three-state annotation labels each residue as helix, strand, or coil based purely on the geometry of the Cα trace. It serves as a fallback when the full backbone (and thus DSSP) is unavailable.

The φ/ψ torsion pair specifies the backbone conformation at each residue. φ rotates about the N–Cα bond, ψ about the Cα–C bond. Steric clashes forbid most of the (φ, ψ) plane — the allowed regions (α-helix basin, β-sheet basin, left-handed helix) are the Ramachandran-allowed regions.

— Global shape and packing —

The geometric summary reports three shape descriptors. Rg (radius of gyration) measures how spread out the Cα atoms are about their centre of mass; compact globular proteins have small Rg, elongated or unfolded ones large. Cα contacts (<8 Å, |i−j|>4) count long-range residue pairs in spatial proximity — high for tightly packed folds, near zero for rods or random coil. The bounding-box extents give the protein's footprint along x, y, z in Å.

Accessible surface area quantifies burial. A residue with SASA near zero is packed into the hydrophobic core; one with SASA >100 Å² sits on the surface. Computed here via the Shrake–Rupley numerical algorithm with a 1.4 Å probe.

Plot images: a contact map (which residues are close in 3D, as an N×N binary image), a Ramachandran scatter (backbone torsion angles, revealing secondary-structure composition at a glance), and — for AlphaFold structures — a PAE heatmap (pairwise prediction confidence).

— Structural neighborhood —

The Foldseek 3Di string encodes local tertiary geometry as a 20-letter alphabet — one character per residue — derived from the relative positions of nearby Cα atoms. Unlike the amino-acid sequence, 3Di is a direct function of the 3D structure, so two proteins with the same fold have similar 3Di strings even at low sequence identity.

Nearest PDB neighbors are the top structural matches found by Foldseek when searching this structure against the entire Protein Data Bank. Each hit reports a TM-score (0 to 1; >0.5 almost always implies the same fold) and an E-value. These are *structural* homologs — they may share no detectable sequence similarity.

— Confidence and disorder —

For AlphaFold models, the B-factor field carries pLDDT — the model's own estimate of local accuracy on a 0–100 scale. Regions with pLDDT<50 should be treated as essentially unmodeled; they often correspond to intrinsically disordered segments.

B-factor (Debye–Waller factor) reflects atomic displacement in the crystal lattice. It is an experimental observable (units Å²), not a prediction; low values mean the atom is pinned down, high values mean it moves or is heterogeneous across the crystal.

Predicted aligned error is AlphaFold's pairwise confidence. Unlike pLDDT (per-residue), PAE is per-residue-pair and captures whether two parts of the structure are correctly placed relative to each other. Units are ångströms of expected positional error.